Protein AF-A0A8T5PQT7-F1 (afdb_monomer_lite)

Radius of gyration: 27.4 Å; chains: 1; bounding box: 78×39×50 Å

pLDDT: mean 77.54, std 21.1, range [35.66, 98.31]

Sequence (110 aa):
MRKTIFISILIMVLVLAGCQQQVEQQATQPQQPAPTQPTTPKVSADNVDTIPQIDISACLAQIKQTNPEMSDQDANDNCYAIEAINKGDKSLCNRVVNADIKSACLAQFS

Foldseek 3Di:
DVVVVVVVVVVVVVVVVVVPPPPPPDDDDPPPPPPPPPCPPPPDVPDPDDDDQDALVNQLVVCCVVPVVDDSLVSSLQSLLVNCLNVVPLVSLVVRPDPVSSVVSNVSND

Structure (mmCIF, N/CA/C/O backbone):
data_AF-A0A8T5PQT7-F1
#
_entry.id   AF-A0A8T5PQT7-F1
#
loop_
_atom_site.group_PDB
_atom_site.id
_atom_site.type_symbol
_atom_site.label_atom_id
_atom_site.label_alt_id
_atom_site.label_comp_id
_atom_site.label_asym_id
_atom_site.label_entity_id
_atom_site.label_seq_id
_atom_site.pdbx_PDB_ins_code
_atom_site.Cartn_x
_atom_site.Cartn_y
_atom_site.Cartn_z
_atom_site.occupancy
_atom_site.B_iso_or_equiv
_atom_site.auth_seq_id
_atom_site.auth_comp_id
_atom_site.auth_asym_id
_atom_site.auth_atom_id
_atom_site.pdbx_PDB_model_num
ATOM 1 N N . MET A 1 1 ? 65.185 -3.455 -30.967 1.00 60.12 1 MET A N 1
ATOM 2 C CA . MET A 1 1 ? 65.192 -2.435 -29.892 1.00 60.12 1 MET A CA 1
ATOM 3 C C . MET A 1 1 ? 64.431 -1.151 -30.234 1.00 60.12 1 MET A C 1
ATOM 5 O O . MET A 1 1 ? 63.769 -0.636 -29.353 1.00 60.12 1 MET A O 1
ATOM 9 N N . ARG A 1 2 ? 64.431 -0.635 -31.477 1.00 65.88 2 ARG A N 1
ATOM 10 C CA . ARG A 1 2 ? 63.655 0.586 -31.809 1.00 65.88 2 ARG A CA 1
ATOM 11 C C . ARG A 1 2 ? 62.126 0.407 -31.757 1.00 65.88 2 ARG A C 1
ATOM 13 O O . ARG A 1 2 ? 61.431 1.318 -31.341 1.00 65.88 2 ARG A O 1
ATOM 20 N N . LYS A 1 3 ? 61.601 -0.774 -32.112 1.00 65.56 3 LYS A N 1
ATOM 21 C CA . LYS A 1 3 ? 60.146 -1.036 -32.180 1.00 65.56 3 LYS A CA 1
ATOM 22 C C . LYS A 1 3 ? 59.437 -1.030 -30.814 1.00 65.56 3 LYS A C 1
ATOM 24 O O . LYS A 1 3 ? 58.300 -0.589 -30.734 1.00 65.56 3 LYS A O 1
ATOM 29 N N . THR A 1 4 ? 60.105 -1.456 -29.742 1.00 69.50 4 THR A N 1
ATOM 30 C CA . THR A 1 4 ? 59.536 -1.475 -28.380 1.00 69.50 4 THR A CA 1
ATOM 31 C C . THR A 1 4 ? 59.421 -0.078 -27.767 1.00 69.50 4 THR A C 1
ATOM 33 O O . THR A 1 4 ? 58.507 0.171 -26.989 1.00 69.50 4 THR A O 1
ATOM 36 N N . ILE A 1 5 ? 60.288 0.856 -28.173 1.00 75.56 5 ILE A N 1
ATOM 37 C CA . ILE A 1 5 ? 60.237 2.258 -27.732 1.00 75.56 5 ILE A CA 1
ATOM 38 C C . ILE A 1 5 ? 59.008 2.960 -28.325 1.00 75.56 5 ILE A C 1
ATOM 40 O O . ILE A 1 5 ? 58.287 3.638 -27.600 1.00 75.56 5 ILE A O 1
ATOM 44 N N . PHE A 1 6 ? 58.708 2.731 -29.610 1.00 78.69 6 PHE A N 1
ATOM 45 C CA . PHE A 1 6 ? 57.515 3.304 -30.245 1.00 78.69 6 PHE A CA 1
ATOM 46 C C . PHE A 1 6 ? 56.212 2.792 -29.624 1.00 78.69 6 PHE A C 1
ATOM 48 O O . PHE A 1 6 ? 55.291 3.576 -29.437 1.00 78.69 6 PHE A O 1
ATOM 55 N N . ILE A 1 7 ? 56.149 1.510 -29.248 1.00 80.69 7 ILE A N 1
ATOM 56 C CA . ILE A 1 7 ? 54.960 0.933 -28.600 1.00 80.69 7 ILE A CA 1
ATOM 57 C C . ILE A 1 7 ? 54.744 1.545 -27.209 1.00 80.69 7 ILE A C 1
ATOM 59 O O . ILE A 1 7 ? 53.622 1.910 -26.877 1.00 80.69 7 ILE A O 1
ATOM 63 N N . SER A 1 8 ? 55.812 1.726 -26.425 1.00 78.38 8 SER A N 1
ATOM 64 C CA . SER A 1 8 ? 55.723 2.343 -25.092 1.00 78.38 8 SER A CA 1
ATOM 65 C C . SER A 1 8 ? 55.239 3.797 -25.156 1.00 78.38 8 SER A C 1
ATOM 67 O O . SER A 1 8 ? 54.329 4.185 -24.426 1.00 78.38 8 SER A O 1
ATOM 69 N N . ILE A 1 9 ? 55.774 4.584 -26.098 1.00 82.56 9 ILE A N 1
ATOM 70 C CA . ILE A 1 9 ? 55.347 5.975 -26.313 1.00 82.56 9 ILE A CA 1
ATOM 71 C C . ILE A 1 9 ? 53.881 6.026 -26.761 1.00 82.56 9 ILE A C 1
ATOM 73 O O . ILE A 1 9 ? 53.120 6.856 -26.273 1.00 82.56 9 ILE A O 1
ATOM 77 N N . LEU A 1 10 ? 53.457 5.116 -27.641 1.00 83.31 10 LEU A N 1
ATOM 78 C CA . LEU A 1 10 ? 52.089 5.091 -28.159 1.00 83.31 10 LEU A CA 1
ATOM 79 C C . LEU A 1 10 ? 51.063 4.721 -27.074 1.00 83.31 10 LEU A C 1
ATOM 81 O O . LEU A 1 10 ? 50.002 5.334 -27.005 1.00 83.31 10 LEU A O 1
ATOM 85 N N . ILE A 1 11 ? 51.405 3.794 -26.173 1.00 82.31 11 ILE A N 1
ATOM 86 C CA . ILE A 1 11 ? 50.571 3.455 -25.008 1.00 82.31 11 ILE A CA 1
ATOM 87 C C . ILE A 1 11 ? 50.491 4.639 -24.036 1.00 82.31 11 ILE A C 1
ATOM 89 O O . ILE A 1 11 ? 49.406 4.975 -23.569 1.00 82.31 11 ILE A O 1
ATOM 93 N N . MET A 1 12 ? 51.610 5.318 -23.769 1.00 79.50 12 MET A N 1
ATOM 94 C CA . MET A 1 12 ? 51.633 6.477 -22.871 1.00 79.50 12 MET A CA 1
ATOM 95 C C . MET A 1 12 ? 50.798 7.649 -23.415 1.00 79.50 12 MET A C 1
ATOM 97 O O . MET A 1 12 ? 50.071 8.287 -22.656 1.00 79.50 12 MET A O 1
ATOM 101 N N . VAL A 1 13 ? 50.836 7.894 -24.730 1.00 79.38 13 VAL A N 1
ATOM 102 C CA . VAL A 1 13 ? 50.000 8.911 -25.392 1.00 79.38 13 VAL A CA 1
ATOM 103 C C . VAL A 1 13 ? 48.514 8.540 -25.341 1.00 79.38 13 VAL A C 1
ATOM 105 O O . VAL A 1 13 ? 47.689 9.414 -25.091 1.00 79.38 13 VAL A O 1
ATOM 108 N N . LEU A 1 14 ? 48.158 7.259 -25.503 1.00 76.12 14 LEU A N 1
ATOM 109 C CA . LEU A 1 14 ? 46.766 6.800 -25.394 1.00 76.12 14 LEU A CA 1
ATOM 110 C C . LEU A 1 14 ? 46.199 6.963 -23.976 1.00 76.12 14 LEU A C 1
ATOM 112 O O . LEU A 1 14 ? 45.058 7.395 -23.826 1.00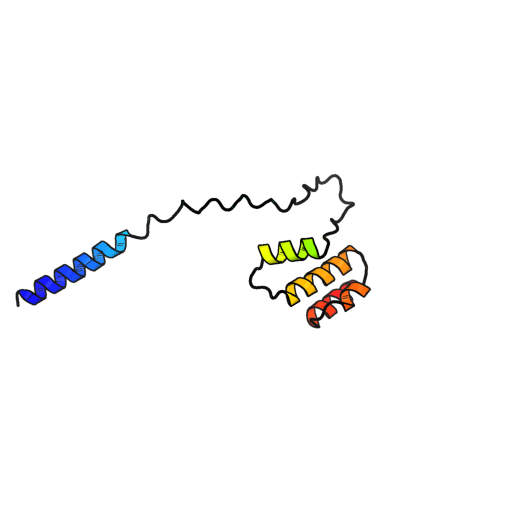 76.12 14 LEU A O 1
ATOM 116 N N . VAL A 1 15 ? 46.993 6.680 -22.938 1.00 75.44 15 VAL A N 1
ATOM 117 C CA . VAL A 1 15 ? 46.574 6.869 -21.536 1.00 75.44 15 VAL A CA 1
ATOM 118 C C . VAL A 1 15 ? 46.409 8.356 -21.203 1.00 75.44 15 VAL A C 1
ATOM 120 O O . VAL A 1 15 ? 45.436 8.732 -20.556 1.00 75.44 15 VAL A O 1
ATOM 123 N N . LEU A 1 16 ? 47.307 9.221 -21.693 1.00 67.31 16 LEU A N 1
ATOM 124 C CA . LEU A 1 16 ? 47.207 10.672 -21.488 1.00 67.31 16 LEU A CA 1
ATOM 125 C C . LEU A 1 16 ? 46.020 11.298 -22.242 1.00 67.31 16 LEU A C 1
ATOM 127 O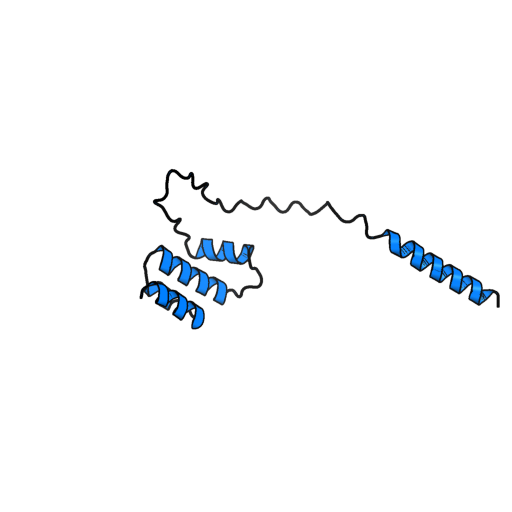 O . LEU A 1 16 ? 45.374 12.198 -21.707 1.00 67.31 16 LEU A O 1
ATOM 131 N N . ALA A 1 17 ? 45.700 10.811 -23.445 1.00 67.06 17 ALA A N 1
ATOM 132 C CA . ALA A 1 17 ? 44.536 11.266 -24.207 1.00 67.06 17 ALA A CA 1
ATOM 133 C C . ALA A 1 17 ? 43.200 10.805 -23.588 1.00 67.06 17 ALA A C 1
ATOM 135 O O . ALA A 1 17 ? 42.210 11.531 -23.667 1.00 67.06 17 ALA A O 1
ATOM 136 N N . GLY A 1 18 ? 43.169 9.638 -22.930 1.00 60.09 18 GLY A N 1
ATOM 137 C CA . GLY A 1 18 ? 41.961 9.091 -22.297 1.00 60.09 18 GLY A CA 1
ATOM 138 C C . GLY A 1 18 ? 41.470 9.856 -21.059 1.00 60.09 18 GLY A C 1
ATOM 139 O O . GLY A 1 18 ? 40.280 9.828 -20.760 1.00 60.09 18 GLY A O 1
ATOM 140 N N . CYS A 1 19 ? 42.341 10.591 -20.356 1.00 57.81 19 CYS A N 1
ATOM 141 C CA . CYS A 1 19 ? 41.965 11.304 -19.126 1.00 57.81 19 CYS A CA 1
ATOM 142 C C . CYS A 1 19 ? 41.187 12.617 -19.352 1.00 57.81 19 CYS A C 1
ATOM 144 O O . CYS A 1 19 ? 40.690 13.194 -18.389 1.00 57.81 19 CYS A O 1
ATOM 146 N N . GLN A 1 20 ? 41.075 13.116 -20.588 1.00 58.34 20 GLN A N 1
ATOM 147 C CA . GLN A 1 20 ? 40.462 14.427 -20.869 1.00 58.34 20 GLN A CA 1
ATOM 148 C C . GLN A 1 20 ? 38.947 14.371 -21.155 1.00 58.34 20 GLN A C 1
ATOM 150 O O . GLN A 1 20 ? 38.322 15.414 -21.316 1.00 58.34 20 GLN A O 1
ATOM 155 N N . GLN A 1 21 ? 38.322 13.189 -21.203 1.00 57.03 21 GLN A N 1
ATOM 156 C CA . GLN A 1 21 ? 36.918 13.048 -21.631 1.00 57.03 21 GLN A CA 1
ATOM 157 C C . GLN A 1 21 ? 35.861 13.048 -20.511 1.00 57.03 21 GLN A C 1
ATOM 159 O O . GLN A 1 21 ? 34.682 12.876 -20.808 1.00 57.03 21 GLN A O 1
ATOM 164 N N . GLN A 1 22 ? 36.220 13.277 -19.242 1.00 55.28 22 GLN A N 1
ATOM 165 C CA . GLN A 1 22 ? 35.253 13.226 -18.127 1.00 55.28 22 GLN A CA 1
ATOM 166 C C . GLN A 1 22 ? 34.716 14.575 -17.615 1.00 55.28 22 GLN A C 1
ATOM 168 O O . GLN A 1 22 ? 34.021 14.580 -16.603 1.00 55.28 22 GLN A O 1
ATOM 173 N N . VAL A 1 23 ? 34.965 15.708 -18.284 1.00 54.62 23 VAL A N 1
ATOM 174 C CA . VAL A 1 23 ? 34.539 17.024 -17.746 1.00 54.62 23 VAL A CA 1
ATOM 175 C C . VAL A 1 23 ? 33.361 17.673 -18.491 1.00 54.62 23 VAL A C 1
ATOM 177 O O . VAL A 1 23 ? 32.779 18.617 -17.973 1.00 54.62 23 VAL A O 1
ATOM 180 N N . GLU A 1 24 ? 32.898 17.143 -19.629 1.00 49.62 24 GLU A N 1
ATOM 181 C CA . GLU A 1 24 ? 31.868 17.834 -20.429 1.00 49.62 24 GLU A CA 1
ATOM 182 C C . GLU A 1 24 ? 30.686 16.942 -20.837 1.00 49.62 24 GLU A C 1
ATOM 184 O O . GLU A 1 24 ? 30.363 16.781 -22.008 1.00 49.62 24 GLU A O 1
ATOM 189 N N . GLN A 1 25 ? 30.014 16.352 -19.845 1.00 50.41 25 GLN A N 1
ATOM 190 C CA . GLN A 1 25 ? 28.631 15.877 -19.991 1.00 50.41 25 GLN A CA 1
ATOM 191 C C . GLN A 1 25 ? 27.811 16.240 -18.752 1.00 50.41 25 GLN A C 1
ATOM 193 O O . GLN A 1 25 ? 27.313 15.388 -18.020 1.00 50.41 25 GLN A O 1
ATOM 198 N N . GLN A 1 26 ? 27.641 17.538 -18.523 1.00 51.16 26 GLN A N 1
ATOM 199 C CA . GLN A 1 26 ? 26.494 18.025 -17.772 1.00 51.16 26 GLN A CA 1
ATOM 200 C C . GLN A 1 26 ? 25.835 19.155 -18.562 1.00 51.16 26 GLN A C 1
ATOM 202 O O . GLN A 1 26 ? 26.500 20.082 -19.005 1.00 51.16 26 GLN A O 1
ATOM 207 N N . ALA A 1 27 ? 24.513 19.038 -18.704 1.00 53.50 27 ALA A N 1
ATOM 208 C CA . ALA A 1 27 ? 23.576 20.004 -19.279 1.00 53.50 27 ALA A CA 1
ATOM 209 C C . ALA A 1 27 ? 23.356 19.988 -20.805 1.00 53.50 27 ALA A C 1
ATOM 211 O O . ALA A 1 27 ? 23.494 20.995 -21.489 1.00 53.50 27 ALA A O 1
ATOM 212 N N . THR A 1 28 ? 22.794 18.893 -21.322 1.00 42.34 28 THR A N 1
ATOM 213 C CA . THR A 1 28 ? 21.548 19.020 -22.108 1.00 42.34 28 THR A CA 1
ATOM 214 C C . THR A 1 28 ? 20.718 17.755 -21.927 1.00 42.34 28 THR A C 1
ATOM 216 O O . THR A 1 28 ? 20.657 16.869 -22.772 1.00 42.34 28 THR A O 1
ATOM 219 N N . GLN A 1 29 ? 20.117 17.643 -20.744 1.00 40.62 29 GLN A N 1
ATOM 220 C CA . GLN A 1 29 ? 19.020 16.712 -20.530 1.00 40.62 29 GLN A CA 1
ATOM 221 C C . GLN A 1 29 ? 17.872 17.164 -21.453 1.00 40.62 29 GLN A C 1
ATOM 223 O O . GLN A 1 29 ? 17.593 18.368 -21.494 1.00 40.62 29 GLN A O 1
ATOM 228 N N . PRO A 1 30 ? 17.211 16.260 -22.201 1.00 43.19 30 PRO A N 1
ATOM 229 C CA . PRO A 1 30 ? 15.927 16.570 -22.812 1.00 43.19 30 PRO A CA 1
ATOM 230 C C . PRO A 1 30 ? 15.058 17.182 -21.725 1.00 43.19 30 PRO A C 1
ATOM 232 O O . PRO A 1 30 ? 15.022 16.641 -20.618 1.00 43.19 30 PRO A O 1
ATOM 235 N N . GLN A 1 31 ? 14.431 18.325 -22.009 1.00 43.41 31 GLN A N 1
ATOM 236 C CA . GLN A 1 31 ? 13.444 18.910 -21.115 1.00 43.41 31 GLN A CA 1
ATOM 237 C C . GLN A 1 31 ? 12.424 17.821 -20.812 1.00 43.41 31 GLN A C 1
ATOM 239 O O . GLN A 1 31 ? 11.546 17.523 -21.621 1.00 43.41 31 GLN A O 1
ATOM 244 N N . GLN A 1 32 ? 12.588 17.207 -19.643 1.00 45.62 32 GLN A N 1
ATOM 245 C CA . GLN A 1 32 ? 11.539 16.472 -18.990 1.00 45.62 32 GLN A CA 1
ATOM 246 C C . GLN A 1 32 ? 10.366 17.450 -19.007 1.00 45.62 32 GLN A C 1
ATOM 248 O O . GLN A 1 32 ? 10.550 18.585 -18.541 1.00 45.62 32 GLN A O 1
ATOM 253 N N . PRO A 1 33 ? 9.223 17.101 -19.630 1.00 45.69 33 PRO A N 1
ATOM 254 C CA . PRO A 1 33 ? 8.041 17.935 -19.514 1.00 45.69 33 PRO A CA 1
ATOM 255 C C . PRO A 1 33 ? 7.910 18.217 -18.029 1.00 45.69 33 PRO A C 1
ATOM 257 O O . PRO A 1 33 ? 8.064 17.285 -17.229 1.00 45.69 33 PRO A O 1
ATOM 260 N N . ALA A 1 34 ? 7.816 19.511 -17.697 1.00 42.78 34 ALA A N 1
ATOM 261 C CA . ALA A 1 34 ? 7.813 19.998 -16.328 1.00 42.78 34 ALA A CA 1
ATOM 262 C C . ALA A 1 34 ? 7.066 18.975 -15.478 1.00 42.78 34 ALA A C 1
ATOM 264 O O . ALA A 1 34 ? 5.980 18.572 -15.916 1.00 42.78 34 ALA A O 1
ATOM 265 N N . PRO A 1 35 ? 7.624 18.505 -14.341 1.00 41.19 35 PRO A N 1
ATOM 266 C CA . PRO A 1 35 ? 6.815 17.745 -13.413 1.00 41.19 35 PRO A CA 1
ATOM 267 C C . PRO A 1 35 ? 5.576 18.606 -13.259 1.00 41.19 35 PRO A C 1
ATOM 269 O O . PRO A 1 35 ? 5.690 19.755 -12.822 1.00 41.19 35 PRO A O 1
ATOM 272 N N . THR A 1 36 ? 4.423 18.128 -13.734 1.00 38.69 36 THR A N 1
ATOM 273 C CA . THR A 1 36 ? 3.163 18.645 -13.240 1.00 38.69 36 THR A CA 1
ATOM 274 C C . THR A 1 36 ? 3.346 18.439 -11.768 1.00 38.69 36 THR A C 1
ATOM 276 O O . THR A 1 36 ? 3.396 17.295 -11.308 1.00 38.69 36 THR A O 1
ATOM 279 N N . GLN A 1 37 ? 3.667 19.546 -11.098 1.00 35.66 37 GLN A N 1
ATOM 280 C CA . GLN A 1 37 ? 3.801 19.625 -9.671 1.00 35.66 37 GLN A CA 1
ATOM 281 C C . GLN A 1 37 ? 2.639 18.763 -9.199 1.00 35.66 37 GLN A C 1
ATOM 283 O O . GLN A 1 37 ? 1.506 19.045 -9.617 1.00 35.66 37 GLN A O 1
ATOM 288 N N . PRO A 1 38 ? 2.867 17.691 -8.414 1.00 44.41 38 PRO A N 1
ATOM 289 C CA . PRO A 1 38 ? 1.816 17.292 -7.507 1.00 44.41 38 PRO A CA 1
ATOM 290 C C . PRO A 1 38 ? 1.413 18.628 -6.916 1.00 44.41 38 PRO A C 1
ATOM 292 O O . PRO A 1 38 ? 2.280 19.350 -6.409 1.00 44.41 38 PRO A O 1
ATOM 295 N N . THR A 1 39 ? 0.188 19.071 -7.175 1.00 41.06 39 THR A N 1
ATOM 296 C CA . THR A 1 39 ? -0.352 20.217 -6.478 1.00 41.06 39 THR A CA 1
ATOM 297 C C . THR A 1 39 ? -0.363 19.748 -5.043 1.00 41.06 39 THR A C 1
ATOM 299 O O . THR A 1 39 ? -1.357 19.206 -4.581 1.00 41.06 39 THR A O 1
ATOM 302 N N . THR A 1 40 ? 0.780 19.865 -4.362 1.00 42.50 40 THR A N 1
ATOM 303 C CA . THR A 1 40 ? 0.853 20.033 -2.938 1.00 42.50 40 THR A CA 1
ATOM 304 C C . THR A 1 40 ? -0.093 21.196 -2.768 1.00 42.50 40 THR A C 1
ATOM 306 O O . THR A 1 40 ? 0.202 22.288 -3.280 1.00 42.50 40 THR A O 1
ATOM 309 N N . PRO A 1 41 ? -1.282 20.976 -2.187 1.00 49.50 41 PRO A N 1
ATOM 310 C CA . PRO A 1 41 ? -2.088 22.097 -1.783 1.00 49.50 41 PRO A CA 1
ATOM 311 C C . PRO A 1 41 ? -1.122 22.951 -0.977 1.00 49.50 41 PRO A C 1
ATOM 313 O O . PRO A 1 41 ? -0.443 22.451 -0.077 1.00 49.50 41 PRO A O 1
ATOM 316 N N . LYS A 1 42 ? -0.929 24.199 -1.393 1.00 38.34 42 LYS A N 1
ATOM 317 C CA . LYS A 1 42 ? -0.211 25.167 -0.585 1.00 38.34 42 LYS A CA 1
ATOM 318 C C . LYS A 1 42 ? -1.095 25.333 0.643 1.00 38.34 42 LYS A C 1
ATOM 320 O O . LYS A 1 42 ? -2.029 26.127 0.617 1.00 38.34 42 LYS A O 1
ATOM 325 N N . VAL A 1 43 ? -0.891 24.477 1.644 1.00 46.69 43 VAL A N 1
ATOM 326 C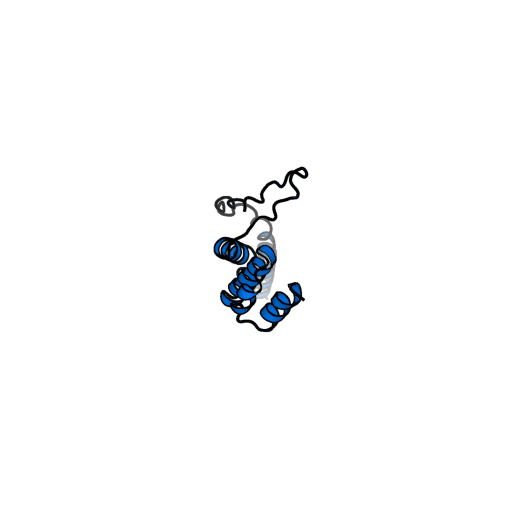 CA . VAL A 1 43 ? -1.611 24.517 2.909 1.00 46.69 43 VAL A CA 1
ATOM 327 C C . VAL A 1 43 ? -1.080 25.761 3.596 1.00 46.69 43 VAL A C 1
ATOM 329 O O . VAL A 1 43 ? -0.046 25.751 4.260 1.00 46.69 43 VAL A O 1
ATOM 332 N N . SER A 1 44 ? -1.730 26.884 3.305 1.00 51.12 44 SER A N 1
ATOM 333 C CA . SER A 1 44 ? -1.635 28.079 4.120 1.00 51.12 44 SER A CA 1
ATOM 334 C C . SER A 1 44 ? -1.955 27.653 5.548 1.00 51.12 44 SER A C 1
ATOM 336 O O . SER A 1 44 ? -2.946 26.956 5.771 1.00 51.12 44 SER A O 1
ATOM 338 N N . ALA A 1 45 ? -1.112 28.053 6.497 1.00 56.19 45 ALA A N 1
ATOM 339 C CA . ALA A 1 45 ? -1.190 27.662 7.907 1.00 56.19 45 ALA A CA 1
ATOM 340 C C . ALA A 1 45 ? -2.514 28.050 8.605 1.00 56.19 45 ALA A C 1
ATOM 342 O O . ALA A 1 45 ? -2.720 27.697 9.760 1.00 56.19 45 ALA A O 1
ATOM 343 N N . ASP A 1 46 ? -3.417 28.727 7.895 1.00 53.16 46 ASP A N 1
ATOM 344 C CA . ASP A 1 46 ? -4.706 29.207 8.383 1.00 53.16 46 ASP A CA 1
ATOM 345 C C . ASP A 1 46 ? -5.882 28.237 8.118 1.00 53.16 46 ASP A C 1
ATOM 347 O O . ASP A 1 46 ? -7.008 28.544 8.490 1.00 53.16 46 ASP A O 1
ATOM 351 N N . ASN A 1 47 ? -5.663 27.068 7.492 1.00 49.84 47 ASN A N 1
ATOM 352 C CA . ASN A 1 47 ? -6.692 26.025 7.315 1.00 49.84 47 ASN A CA 1
ATOM 353 C C . ASN A 1 47 ? -6.139 24.631 7.672 1.00 49.84 47 ASN A C 1
ATOM 355 O O . ASN A 1 47 ? -5.754 23.850 6.802 1.00 49.84 47 ASN A O 1
ATOM 359 N N . VAL A 1 48 ? -6.100 24.324 8.971 1.00 56.03 48 VAL A N 1
ATOM 360 C CA . VAL A 1 48 ? -5.629 23.049 9.558 1.00 56.03 48 VAL A CA 1
ATOM 361 C C . VAL A 1 48 ? -6.797 22.071 9.784 1.00 56.03 48 VAL A C 1
ATOM 363 O O . VAL A 1 48 ? -6.769 21.267 10.699 1.00 56.03 48 VAL A O 1
ATOM 366 N N . ASP A 1 49 ? -7.850 22.117 8.966 1.00 59.78 49 ASP A N 1
ATOM 367 C CA . ASP A 1 49 ? -9.041 21.273 9.187 1.00 59.78 49 ASP A CA 1
ATOM 368 C C . ASP A 1 49 ? -9.353 20.306 8.042 1.00 59.78 49 ASP A C 1
ATOM 370 O O . ASP A 1 49 ? -10.348 19.586 8.077 1.00 59.78 49 ASP A O 1
ATOM 374 N N . THR A 1 50 ? -8.521 20.234 7.001 1.00 58.75 50 THR A N 1
ATOM 375 C CA . THR A 1 50 ? -8.782 19.305 5.892 1.00 58.75 50 THR A CA 1
ATOM 376 C C . THR A 1 50 ? -7.526 18.543 5.510 1.00 58.75 50 THR A C 1
ATOM 378 O O . THR A 1 50 ? -6.707 19.008 4.720 1.00 58.75 50 THR A O 1
ATOM 381 N N . ILE A 1 51 ? -7.389 17.340 6.074 1.00 64.06 51 ILE A N 1
ATOM 382 C CA . ILE A 1 51 ? -6.450 16.336 5.568 1.00 64.06 51 ILE A CA 1
ATOM 383 C C . ILE A 1 51 ? -6.860 16.052 4.115 1.00 64.06 51 ILE A C 1
ATOM 385 O O . ILE A 1 51 ? -8.016 15.682 3.880 1.00 64.06 51 ILE A O 1
ATOM 389 N N . PRO A 1 52 ? -5.972 16.254 3.126 1.00 66.38 52 PRO A N 1
ATOM 390 C CA . PRO A 1 52 ? -6.308 15.999 1.735 1.00 66.38 52 PRO A CA 1
ATOM 391 C C . PRO A 1 52 ? -6.669 14.522 1.567 1.00 66.38 52 PRO A C 1
ATOM 393 O O . PRO A 1 52 ? -5.854 13.636 1.825 1.00 66.38 52 PRO A O 1
ATOM 396 N N . GLN A 1 53 ? -7.903 14.257 1.136 1.00 72.56 53 GLN A N 1
ATOM 397 C CA . GLN A 1 53 ? -8.325 12.907 0.785 1.00 72.56 53 GLN A CA 1
ATOM 398 C C . GLN A 1 53 ? -7.681 12.527 -0.547 1.00 72.56 53 GLN A C 1
ATOM 400 O O . GLN A 1 53 ? -8.167 12.890 -1.615 1.00 72.56 53 GLN A O 1
ATOM 405 N N . ILE A 1 54 ? -6.551 11.830 -0.471 1.00 81.06 54 ILE A N 1
ATOM 406 C CA . ILE A 1 54 ? -5.926 11.189 -1.625 1.00 81.06 54 ILE A CA 1
ATOM 407 C C . ILE A 1 54 ? -6.703 9.901 -1.909 1.00 81.06 54 ILE A C 1
ATOM 409 O O . ILE A 1 54 ? -6.776 9.020 -1.052 1.00 81.06 54 ILE A O 1
ATOM 413 N N . ASP A 1 55 ? -7.298 9.800 -3.097 1.00 88.88 55 ASP A N 1
ATOM 414 C CA . ASP A 1 55 ? -7.882 8.549 -3.578 1.00 88.88 55 ASP A CA 1
ATOM 415 C C . ASP A 1 55 ? -6.791 7.556 -4.030 1.00 88.88 55 ASP A C 1
ATOM 417 O O . ASP A 1 55 ? -5.639 7.925 -4.278 1.00 88.88 55 ASP A O 1
ATOM 421 N N . ILE A 1 56 ? -7.154 6.276 -4.156 1.00 90.00 56 ILE A N 1
ATOM 422 C CA . ILE A 1 56 ? -6.217 5.200 -4.526 1.00 90.00 56 ILE A CA 1
ATOM 423 C C . ILE A 1 56 ? -5.492 5.494 -5.846 1.00 90.00 56 ILE A C 1
ATOM 425 O O . ILE A 1 56 ? -4.300 5.212 -5.962 1.00 90.00 56 ILE A O 1
ATOM 429 N N . SER A 1 57 ? -6.178 6.058 -6.844 1.00 92.31 57 SER A N 1
ATOM 430 C CA . SER A 1 57 ? -5.580 6.330 -8.154 1.00 92.31 57 SER A CA 1
ATOM 431 C C . SER A 1 57 ? -4.499 7.402 -8.051 1.00 92.31 57 SER A C 1
ATOM 433 O O . SER A 1 57 ? -3.420 7.248 -8.627 1.00 92.31 57 SER A O 1
ATOM 435 N N . ALA A 1 58 ? -4.769 8.472 -7.301 1.00 93.25 58 ALA A N 1
ATOM 436 C CA . ALA A 1 58 ? -3.798 9.526 -7.034 1.00 93.25 58 ALA A CA 1
ATOM 437 C C . ALA A 1 58 ? -2.592 8.996 -6.239 1.00 93.25 58 ALA A C 1
ATOM 439 O O . ALA A 1 58 ? -1.447 9.295 -6.586 1.00 93.25 58 ALA A O 1
ATOM 440 N N . CYS A 1 59 ? -2.834 8.150 -5.234 1.00 95.31 59 CYS A N 1
ATOM 441 C CA . CYS A 1 59 ? -1.770 7.501 -4.470 1.00 95.31 59 CYS A CA 1
ATOM 442 C C . CYS A 1 59 ? -0.877 6.619 -5.360 1.00 95.31 59 CYS A C 1
ATOM 444 O O . CYS A 1 59 ? 0.347 6.754 -5.340 1.00 95.31 59 CYS A O 1
ATOM 446 N N . LEU A 1 60 ? -1.468 5.770 -6.205 1.00 95.38 60 LEU A N 1
ATOM 447 C CA . LEU A 1 60 ? -0.714 4.894 -7.105 1.00 95.38 60 LEU A CA 1
ATOM 448 C C . LEU A 1 60 ? 0.149 5.689 -8.087 1.00 95.38 60 LEU A C 1
ATOM 450 O O . LEU A 1 60 ? 1.306 5.337 -8.313 1.00 95.38 60 LEU A O 1
ATOM 454 N N . ALA A 1 61 ? -0.385 6.775 -8.651 1.00 94.62 61 ALA A N 1
ATOM 455 C CA . ALA A 1 61 ? 0.378 7.656 -9.532 1.00 94.62 61 ALA A CA 1
ATOM 456 C C . ALA A 1 61 ? 1.590 8.267 -8.809 1.00 94.62 61 ALA A C 1
ATOM 458 O O . ALA A 1 61 ? 2.693 8.295 -9.359 1.00 94.62 61 ALA A O 1
ATOM 459 N N . GLN A 1 62 ? 1.407 8.693 -7.556 1.00 94.38 62 GLN A N 1
ATOM 460 C CA . GLN A 1 62 ? 2.482 9.251 -6.740 1.00 94.38 62 GLN A CA 1
ATOM 461 C C . GLN A 1 62 ? 3.555 8.206 -6.401 1.00 94.38 62 GLN A C 1
ATOM 463 O O . GLN A 1 62 ? 4.749 8.499 -6.511 1.00 94.38 62 GLN A O 1
ATOM 468 N N . ILE A 1 63 ? 3.162 6.982 -6.035 1.00 94.50 63 ILE A N 1
ATOM 469 C CA . ILE A 1 63 ? 4.114 5.900 -5.749 1.00 94.50 63 ILE A CA 1
ATOM 470 C C . ILE A 1 63 ? 4.905 5.548 -7.007 1.00 94.50 63 ILE A C 1
ATOM 472 O O . ILE A 1 63 ? 6.128 5.515 -6.949 1.00 94.50 63 ILE A O 1
ATOM 476 N N . LYS A 1 64 ? 4.253 5.391 -8.166 1.00 93.88 64 LYS A N 1
ATOM 477 C CA . LYS A 1 64 ? 4.953 5.102 -9.432 1.00 93.88 64 LYS A CA 1
ATOM 478 C C . LYS A 1 64 ? 5.969 6.178 -9.808 1.00 93.88 64 LYS A C 1
ATOM 480 O O . LYS A 1 64 ? 6.999 5.869 -10.398 1.00 93.88 64 LYS A O 1
ATOM 485 N N . GLN A 1 65 ? 5.696 7.435 -9.459 1.00 95.62 65 GLN A N 1
ATOM 486 C CA . GLN A 1 65 ? 6.616 8.542 -9.706 1.00 95.62 65 GLN A CA 1
ATOM 487 C C . GLN A 1 65 ? 7.802 8.567 -8.727 1.00 95.62 65 GLN A C 1
ATOM 489 O O . GLN A 1 65 ? 8.906 8.940 -9.116 1.00 95.62 65 GLN A O 1
ATOM 494 N N . THR A 1 66 ? 7.575 8.223 -7.458 1.00 96.25 66 THR A N 1
ATOM 495 C CA . THR A 1 66 ? 8.562 8.389 -6.372 1.00 96.25 66 THR A CA 1
ATOM 496 C C . THR A 1 66 ? 9.335 7.117 -6.032 1.00 96.25 66 THR A C 1
ATOM 498 O O . THR A 1 66 ? 10.443 7.201 -5.508 1.00 96.25 66 THR A O 1
ATOM 501 N N . ASN A 1 67 ? 8.779 5.949 -6.344 1.00 96.19 67 ASN A N 1
ATOM 502 C CA . ASN A 1 67 ? 9.371 4.639 -6.110 1.00 96.19 67 ASN A CA 1
ATOM 503 C C . ASN A 1 67 ? 9.014 3.661 -7.251 1.00 96.19 67 ASN A C 1
ATOM 505 O O . ASN A 1 67 ? 8.157 2.791 -7.078 1.00 96.19 67 ASN A O 1
ATOM 509 N N . PRO A 1 68 ? 9.653 3.797 -8.429 1.00 95.06 68 PRO A N 1
ATOM 510 C CA . PRO A 1 68 ? 9.348 2.970 -9.599 1.00 95.06 68 PRO A CA 1
ATOM 511 C C . PRO A 1 68 ? 9.751 1.494 -9.443 1.00 95.06 68 PRO A C 1
ATOM 513 O O . PRO A 1 68 ? 9.267 0.657 -10.196 1.00 95.06 68 PRO A O 1
ATOM 516 N N . GLU A 1 69 ? 10.613 1.171 -8.474 1.00 96.88 69 GLU A N 1
ATOM 517 C CA . GLU A 1 69 ? 11.050 -0.202 -8.183 1.00 96.88 69 GLU A CA 1
ATOM 518 C C . GLU A 1 69 ? 10.046 -0.964 -7.297 1.00 96.88 69 GLU A C 1
ATOM 520 O O . GLU A 1 69 ? 10.165 -2.177 -7.118 1.00 96.88 69 GLU A O 1
ATOM 525 N N . MET A 1 70 ? 9.056 -0.271 -6.718 1.00 95.62 70 MET A N 1
ATOM 526 C CA . MET A 1 70 ? 8.001 -0.905 -5.929 1.00 95.62 70 MET A CA 1
ATOM 527 C C . MET A 1 70 ? 7.093 -1.745 -6.831 1.00 95.62 70 MET A C 1
ATOM 529 O O . MET A 1 70 ? 6.676 -1.304 -7.903 1.00 95.62 70 MET A O 1
ATOM 533 N N . SER A 1 71 ? 6.737 -2.948 -6.375 1.00 97.25 71 SER A N 1
ATOM 534 C CA . SER A 1 71 ? 5.783 -3.784 -7.101 1.00 97.25 71 SER A CA 1
ATOM 535 C C . SER A 1 71 ? 4.400 -3.120 -7.160 1.00 97.25 71 SER A C 1
ATOM 537 O O . SER A 1 71 ? 3.984 -2.435 -6.223 1.00 97.25 71 SER A O 1
ATOM 539 N N . ASP A 1 72 ? 3.644 -3.353 -8.239 1.00 95.12 72 ASP A N 1
ATOM 540 C CA . ASP A 1 72 ? 2.272 -2.835 -8.355 1.00 95.12 72 ASP A CA 1
ATOM 541 C C . ASP A 1 72 ? 1.381 -3.308 -7.187 1.00 95.12 72 ASP A C 1
ATOM 543 O O . ASP A 1 72 ? 0.501 -2.569 -6.747 1.00 95.12 72 ASP A O 1
ATOM 547 N N . GLN A 1 73 ? 1.619 -4.518 -6.663 1.00 97.50 73 GLN A N 1
ATOM 548 C CA . GLN A 1 73 ? 0.870 -5.056 -5.525 1.00 97.50 73 GLN A CA 1
ATOM 549 C C . GLN A 1 73 ? 1.193 -4.303 -4.232 1.00 97.50 73 GLN A C 1
ATOM 551 O O . GLN A 1 73 ? 0.267 -3.884 -3.541 1.00 97.50 73 GLN A O 1
ATOM 556 N N . ASP A 1 74 ? 2.474 -4.082 -3.926 1.00 96.88 74 ASP A N 1
ATOM 557 C CA . ASP A 1 74 ? 2.871 -3.340 -2.725 1.00 96.88 74 ASP A CA 1
ATOM 558 C C . ASP A 1 74 ? 2.412 -1.880 -2.807 1.00 96.88 74 ASP A C 1
ATOM 560 O O . ASP A 1 74 ? 1.961 -1.315 -1.811 1.00 96.88 74 ASP A O 1
ATOM 564 N N . ALA A 1 75 ? 2.463 -1.266 -3.993 1.00 97.00 75 ALA A N 1
ATOM 565 C CA . ALA A 1 75 ? 1.935 0.078 -4.207 1.00 97.00 75 ALA A CA 1
ATOM 566 C C . ALA A 1 75 ? 0.429 0.138 -3.906 1.00 97.00 75 ALA A C 1
ATOM 568 O O . ALA A 1 75 ? -0.034 1.039 -3.207 1.00 97.00 75 ALA A O 1
ATOM 569 N N . ASN A 1 76 ? -0.332 -0.846 -4.386 1.00 97.19 76 ASN A N 1
ATOM 570 C CA . ASN A 1 76 ? -1.772 -0.937 -4.162 1.00 97.19 76 ASN A CA 1
ATOM 571 C C . ASN A 1 76 ? -2.115 -1.161 -2.682 1.00 97.19 76 ASN A C 1
ATOM 573 O O . ASN A 1 76 ? -2.946 -0.451 -2.116 1.00 97.19 76 ASN A O 1
ATOM 577 N N . ASP A 1 77 ? -1.405 -2.081 -2.035 1.00 98.06 77 ASP A N 1
ATOM 578 C CA . ASP A 1 77 ? -1.549 -2.385 -0.613 1.00 98.06 77 ASP A CA 1
ATOM 579 C C . ASP A 1 77 ? -1.268 -1.156 0.268 1.00 98.06 77 ASP A C 1
ATOM 581 O O . ASP A 1 77 ? -2.048 -0.850 1.174 1.00 98.06 77 ASP A O 1
ATOM 585 N N . ASN A 1 78 ? -0.210 -0.395 -0.037 1.00 96.75 78 ASN A N 1
ATOM 586 C CA . ASN A 1 78 ? 0.083 0.869 0.643 1.00 96.75 78 ASN A CA 1
ATOM 587 C C . ASN A 1 78 ? -1.034 1.903 0.440 1.00 96.75 78 ASN A C 1
ATOM 589 O O 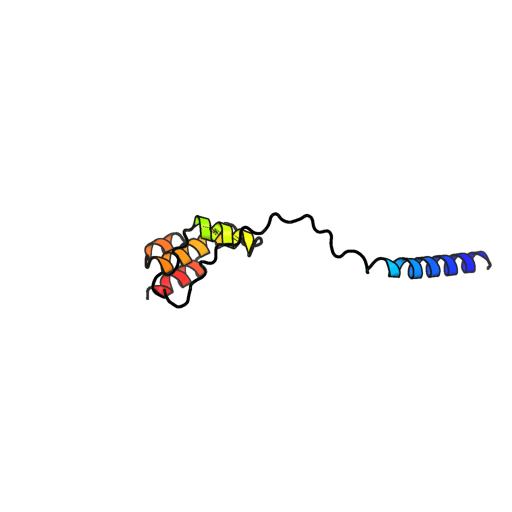. ASN A 1 78 ? -1.447 2.559 1.397 1.00 96.75 78 ASN A O 1
ATOM 593 N N . CYS A 1 79 ? -1.561 2.035 -0.779 1.00 97.38 79 CYS A N 1
ATOM 594 C CA . CYS A 1 79 ? -2.625 2.996 -1.062 1.00 97.38 79 CYS A CA 1
ATOM 595 C C . CYS A 1 79 ? -3.938 2.665 -0.351 1.00 97.38 79 CYS A C 1
ATOM 597 O O . CYS A 1 79 ? -4.565 3.570 0.200 1.00 97.38 79 CYS A O 1
ATOM 599 N N . TYR A 1 80 ? -4.330 1.389 -0.286 1.00 97.50 80 TYR A N 1
ATOM 600 C CA . TYR A 1 80 ? -5.488 0.979 0.513 1.00 97.50 80 TYR A CA 1
ATOM 601 C C . TYR A 1 80 ? -5.288 1.254 2.003 1.00 97.50 80 TYR A C 1
ATOM 603 O O . TYR A 1 80 ? -6.228 1.688 2.668 1.00 97.50 80 TYR A O 1
ATOM 611 N N . ALA A 1 81 ? -4.079 1.037 2.532 1.00 96.94 81 ALA A N 1
ATOM 612 C CA . ALA A 1 81 ? -3.787 1.323 3.932 1.00 96.94 81 ALA A CA 1
ATOM 613 C C . ALA A 1 81 ? -3.876 2.826 4.249 1.00 96.94 81 ALA A C 1
ATOM 615 O O . ALA A 1 81 ? -4.501 3.213 5.236 1.00 96.94 81 ALA A O 1
ATOM 616 N N . ILE A 1 82 ? -3.312 3.678 3.387 1.00 95.12 82 ILE A N 1
ATOM 617 C CA . ILE A 1 82 ? -3.388 5.140 3.524 1.00 95.12 82 ILE A CA 1
ATOM 618 C C . ILE A 1 82 ? -4.841 5.617 3.437 1.00 95.12 82 ILE A C 1
ATOM 620 O O . ILE A 1 82 ? -5.282 6.417 4.264 1.00 95.12 82 ILE A O 1
ATOM 624 N N . GLU A 1 83 ? -5.605 5.119 2.463 1.00 94.62 83 GLU A N 1
ATOM 625 C CA . GLU A 1 83 ? -7.008 5.499 2.304 1.00 94.62 83 GLU A CA 1
ATOM 626 C C . GLU A 1 83 ? -7.855 5.063 3.508 1.00 94.62 83 GLU A C 1
ATOM 628 O O . GLU A 1 83 ? -8.676 5.849 3.982 1.00 94.62 83 GLU A O 1
ATOM 633 N N . ALA A 1 84 ? -7.619 3.859 4.047 1.00 95.25 84 ALA A N 1
ATOM 634 C CA . ALA A 1 84 ? -8.271 3.375 5.262 1.00 95.25 84 ALA A CA 1
ATOM 635 C C . ALA A 1 84 ? -8.096 4.370 6.413 1.00 95.25 84 ALA A C 1
ATOM 637 O O . ALA A 1 84 ? -9.082 4.797 7.015 1.00 95.25 84 ALA A O 1
ATOM 638 N N . ILE A 1 85 ? -6.850 4.770 6.685 1.00 93.94 85 ILE A N 1
ATOM 639 C CA . ILE A 1 85 ? -6.498 5.691 7.773 1.00 93.94 85 ILE A CA 1
ATOM 640 C C . ILE A 1 85 ? -7.143 7.060 7.543 1.00 93.94 85 ILE A C 1
ATOM 642 O O . ILE A 1 85 ? -7.813 7.582 8.432 1.00 93.94 85 ILE A O 1
ATOM 646 N N . ASN A 1 86 ? -7.012 7.611 6.335 1.00 91.56 86 ASN A N 1
ATOM 647 C CA . ASN A 1 86 ? -7.542 8.935 6.002 1.00 91.56 86 ASN A CA 1
ATOM 648 C C . ASN A 1 86 ? -9.072 9.003 6.080 1.00 91.56 86 ASN A C 1
ATOM 650 O O . ASN A 1 86 ? -9.625 10.042 6.438 1.00 91.56 86 ASN A O 1
ATOM 654 N N . LYS A 1 87 ? -9.765 7.912 5.734 1.00 92.69 87 LYS A N 1
ATOM 655 C CA . LYS A 1 87 ? -11.232 7.832 5.793 1.00 92.69 87 LYS A CA 1
ATOM 656 C C . LYS A 1 87 ? -11.764 7.342 7.136 1.00 92.69 87 LYS A C 1
ATOM 658 O O . LYS A 1 87 ? -12.972 7.395 7.351 1.00 92.69 87 LYS A O 1
ATOM 663 N N . GLY A 1 88 ? -10.901 6.842 8.018 1.00 93.19 88 GLY A N 1
ATOM 664 C CA . GLY A 1 88 ? -11.333 6.146 9.226 1.00 93.19 88 GLY A CA 1
ATOM 665 C C . GLY A 1 88 ? -12.077 4.831 8.934 1.00 93.19 88 GLY A C 1
ATOM 666 O O . GLY A 1 88 ? -12.845 4.368 9.774 1.00 93.19 88 GLY A O 1
ATOM 667 N N . ASP A 1 89 ? -11.877 4.225 7.757 1.00 95.12 89 ASP A N 1
ATOM 668 C CA . ASP A 1 89 ? -12.586 3.016 7.322 1.00 95.12 89 ASP A CA 1
ATOM 669 C C . ASP A 1 89 ? -11.684 1.777 7.399 1.00 95.12 89 ASP A C 1
ATOM 671 O O . ASP A 1 89 ? -10.970 1.417 6.460 1.00 95.12 89 ASP A O 1
ATOM 675 N N . LYS A 1 90 ? -11.779 1.067 8.527 1.00 96.81 90 LYS A N 1
ATOM 676 C CA . LYS A 1 90 ? -11.048 -0.183 8.782 1.00 96.81 90 LYS A CA 1
ATOM 677 C C . LYS A 1 90 ? -11.325 -1.277 7.744 1.00 96.81 90 LYS A C 1
ATOM 679 O O . LYS A 1 90 ? -10.493 -2.169 7.562 1.00 96.81 90 LYS A O 1
ATOM 684 N N . SER A 1 91 ? -12.477 -1.258 7.066 1.00 97.06 91 SER A N 1
ATOM 685 C CA . SER A 1 91 ? -12.823 -2.297 6.090 1.00 97.06 91 SER A CA 1
ATOM 686 C C . SER A 1 91 ? -11.894 -2.283 4.872 1.00 97.06 91 SER A C 1
ATOM 688 O O . SER A 1 91 ? -11.647 -3.337 4.281 1.00 97.06 91 SER A O 1
ATOM 690 N N . LEU A 1 92 ? -11.300 -1.127 4.555 1.00 96.62 92 LEU A N 1
ATOM 691 C CA . LEU A 1 92 ? -10.316 -0.983 3.483 1.00 96.62 92 LEU A CA 1
ATOM 692 C C . LEU A 1 92 ? -9.012 -1.739 3.781 1.00 96.62 92 LEU A C 1
ATOM 694 O O . LEU A 1 92 ? -8.443 -2.320 2.859 1.00 96.62 92 LEU A O 1
ATOM 698 N N . CYS A 1 93 ? -8.608 -1.886 5.053 1.00 97.75 93 CYS A N 1
ATOM 699 C CA . CYS A 1 93 ? -7.464 -2.733 5.420 1.00 97.75 93 CYS A CA 1
ATOM 700 C C . CYS A 1 93 ? -7.658 -4.205 5.002 1.00 97.75 93 CYS A C 1
ATOM 702 O O 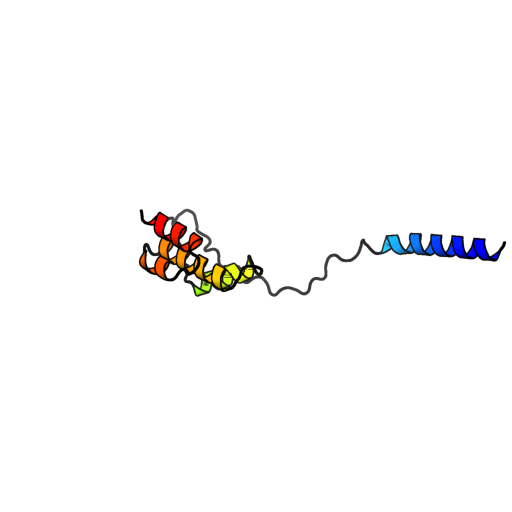. CYS A 1 93 ? -6.687 -4.940 4.849 1.00 97.75 93 CYS A O 1
ATOM 704 N N . ASN A 1 94 ? -8.897 -4.676 4.798 1.00 97.62 94 ASN A N 1
ATOM 705 C CA . ASN A 1 94 ? -9.137 -6.048 4.336 1.00 97.62 94 ASN A CA 1
ATOM 706 C C . ASN A 1 94 ? -8.802 -6.265 2.859 1.00 97.62 94 ASN A C 1
ATOM 708 O O . ASN A 1 94 ? -8.665 -7.419 2.457 1.00 97.62 94 ASN A O 1
ATOM 712 N N . ARG A 1 95 ? -8.674 -5.186 2.079 1.00 97.25 95 ARG A N 1
ATOM 713 C CA . ARG A 1 95 ? -8.270 -5.233 0.668 1.00 97.25 95 ARG A CA 1
ATOM 714 C C . ARG A 1 95 ? -6.759 -5.368 0.492 1.00 97.25 95 ARG A C 1
ATOM 716 O O . ARG A 1 95 ? -6.325 -5.746 -0.588 1.00 97.25 95 ARG A O 1
ATOM 723 N N . VAL A 1 96 ? -5.995 -5.098 1.550 1.00 98.06 96 VAL A N 1
ATOM 724 C CA . VAL A 1 96 ? -4.544 -5.274 1.590 1.00 98.06 96 VAL A CA 1
ATOM 725 C C . VAL A 1 96 ? -4.211 -6.766 1.578 1.00 98.06 96 VAL A C 1
ATOM 727 O O . VAL A 1 96 ? -4.695 -7.522 2.429 1.00 98.06 96 VAL A O 1
ATOM 730 N N . VAL A 1 97 ? -3.395 -7.187 0.613 1.00 98.25 97 VAL A N 1
ATOM 731 C CA . VAL A 1 97 ? -3.002 -8.591 0.431 1.00 98.25 97 VAL A CA 1
ATOM 732 C C . VAL A 1 97 ? -1.777 -8.931 1.275 1.00 98.25 97 VAL A C 1
ATOM 734 O O . VAL A 1 97 ? -1.756 -9.973 1.933 1.00 98.25 97 VAL A O 1
ATOM 737 N N . ASN A 1 98 ? -0.774 -8.051 1.297 1.00 98.06 98 ASN A N 1
ATOM 738 C CA . ASN A 1 98 ? 0.423 -8.211 2.110 1.00 98.06 98 ASN A CA 1
ATOM 739 C C . ASN A 1 98 ? 0.068 -8.216 3.610 1.00 98.06 98 ASN A C 1
ATOM 741 O O . ASN A 1 98 ? -0.511 -7.265 4.142 1.00 98.06 98 ASN A O 1
ATOM 745 N N . ALA A 1 99 ? 0.423 -9.299 4.304 1.00 98.00 99 ALA A N 1
ATOM 746 C CA . ALA A 1 99 ? 0.055 -9.509 5.701 1.00 98.00 99 ALA A CA 1
ATOM 747 C C . ALA A 1 99 ? 0.658 -8.458 6.649 1.00 98.00 99 ALA A C 1
ATOM 749 O O . ALA A 1 99 ? -0.016 -8.038 7.593 1.00 98.00 99 ALA A O 1
ATOM 750 N N . ASP A 1 100 ? 1.881 -8.001 6.378 1.00 97.88 100 ASP A N 1
ATOM 751 C CA . ASP A 1 100 ? 2.582 -7.033 7.223 1.00 97.88 100 ASP A CA 1
ATOM 752 C C . ASP A 1 100 ? 1.942 -5.645 7.097 1.00 97.88 100 ASP A C 1
ATOM 754 O O . ASP A 1 100 ? 1.613 -5.015 8.106 1.00 97.88 100 ASP A O 1
ATOM 758 N N . ILE A 1 101 ? 1.655 -5.208 5.863 1.00 97.81 101 ILE A N 1
ATOM 759 C CA . ILE A 1 101 ? 0.956 -3.938 5.598 1.00 97.81 101 ILE A CA 1
ATOM 760 C C . ILE A 1 101 ? -0.461 -3.985 6.181 1.00 97.81 101 ILE A C 1
ATOM 762 O O . ILE A 1 101 ? -0.914 -3.030 6.816 1.00 97.81 101 ILE A O 1
ATOM 766 N N .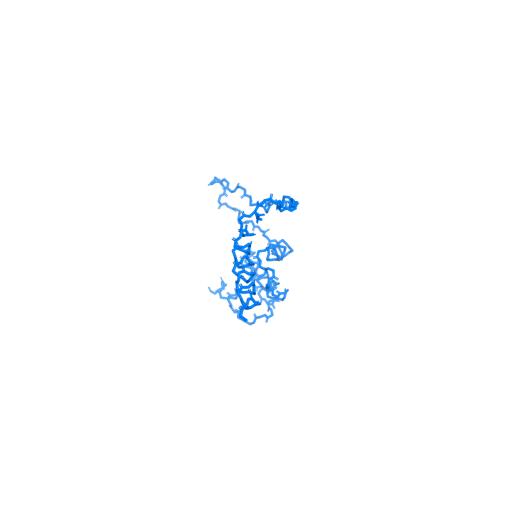 LYS A 1 102 ? -1.159 -5.117 6.033 1.00 98.31 102 LYS A N 1
ATOM 767 C CA . LYS A 1 102 ? -2.506 -5.304 6.580 1.00 98.31 102 LYS A CA 1
ATOM 768 C C . LYS A 1 102 ? -2.514 -5.204 8.101 1.00 98.31 102 LYS A C 1
ATOM 770 O O . LYS A 1 102 ? -3.371 -4.525 8.664 1.00 98.31 102 LYS A O 1
ATOM 775 N N . SER A 1 103 ? -1.570 -5.872 8.758 1.00 98.12 103 SER A N 1
ATOM 776 C CA . SER A 1 103 ? -1.415 -5.834 10.211 1.00 98.12 103 SER A CA 1
ATOM 777 C C . SER A 1 103 ? -1.161 -4.404 10.699 1.00 98.12 103 SER A C 1
ATOM 779 O O . SER A 1 103 ? -1.873 -3.915 11.577 1.00 98.12 103 SER A O 1
ATOM 781 N N . ALA A 1 104 ? -0.232 -3.690 10.053 1.00 97.56 104 ALA A N 1
ATOM 782 C CA . ALA A 1 104 ? 0.066 -2.292 10.358 1.00 97.56 104 ALA A CA 1
ATOM 783 C C . ALA A 1 104 ? -1.144 -1.363 10.145 1.00 97.56 104 ALA A C 1
ATOM 785 O O . ALA A 1 104 ? -1.395 -0.489 10.974 1.00 97.56 104 ALA A O 1
ATOM 786 N N . CYS A 1 105 ? -1.920 -1.576 9.076 1.00 98.06 105 CYS A N 1
ATOM 787 C CA . CYS A 1 105 ? -3.155 -0.838 8.802 1.00 98.06 105 CYS A CA 1
ATOM 788 C C . CYS A 1 105 ? -4.189 -1.048 9.913 1.00 98.06 105 CYS A C 1
ATOM 790 O O . CYS A 1 105 ? -4.699 -0.087 10.484 1.00 98.06 105 CYS A O 1
ATOM 792 N N . LEU A 1 106 ? -4.467 -2.307 10.269 1.00 98.06 106 LEU A N 1
ATOM 793 C CA . LEU A 1 106 ? -5.444 -2.647 11.305 1.00 98.06 106 LEU A CA 1
ATOM 794 C C . LEU A 1 106 ? -5.051 -2.094 12.680 1.00 98.06 106 LEU A C 1
ATOM 796 O O . LEU A 1 106 ? -5.941 -1.717 13.443 1.00 98.06 106 LEU A O 1
ATOM 800 N N . ALA A 1 107 ? -3.748 -2.012 12.971 1.00 97.69 107 ALA A N 1
ATOM 801 C CA . ALA A 1 107 ? -3.227 -1.486 14.228 1.00 97.69 107 ALA A CA 1
ATOM 802 C C . ALA A 1 107 ? -3.594 -0.009 14.472 1.00 97.69 107 ALA A C 1
ATOM 804 O O . ALA A 1 107 ? -3.733 0.385 15.627 1.00 97.69 107 ALA A O 1
ATOM 805 N N . GLN A 1 108 ? -3.829 0.785 13.419 1.00 97.19 108 GLN A N 1
ATOM 806 C CA . GLN A 1 108 ? -4.234 2.197 13.537 1.00 97.19 108 GLN A CA 1
ATOM 807 C C . GLN A 1 108 ? -5.654 2.390 14.102 1.00 97.19 108 GLN A C 1
ATOM 809 O O . GLN A 1 108 ? -6.020 3.498 14.477 1.00 97.19 108 GLN A O 1
ATOM 814 N N . PHE A 1 109 ? -6.456 1.322 14.164 1.00 95.62 109 PHE A N 1
ATOM 815 C CA . PHE A 1 109 ? -7.853 1.336 14.615 1.00 95.62 109 PHE A CA 1
ATOM 816 C C . PHE A 1 109 ? -8.057 0.600 15.948 1.00 95.62 109 PHE A C 1
ATOM 818 O O . PHE A 1 109 ? -9.158 0.100 16.205 1.00 95.62 109 PHE A O 1
ATOM 825 N N . SER A 1 110 ? -6.984 0.435 16.724 1.00 84.69 110 SER A N 1
ATOM 826 C CA . SER A 1 110 ? -6.965 -0.330 17.981 1.00 84.69 110 SER A CA 1
ATOM 827 C C . SER A 1 110 ? -7.130 0.567 19.194 1.00 84.69 110 SER A C 1
ATOM 829 O O . SER A 1 110 ? -6.555 1.675 19.175 1.00 84.69 110 SER A O 1
#

Secondary structure (DSSP, 8-state):
-HHHHHHHHHHHHHHHHHTTSSS---S-----------------TT--S------HHHHHHHHHHH-TTS-HHHHHHHHHHHHHHHHT-GGGGGG--SHHHHHHHHHTT-